Protein AF-A0A7J2RDS0-F1 (afdb_monomer_lite)

Sequence (119 aa):
MNKLDLTDYDIIVGVPCSKFKNILDYSNCIIVTREDEGVALAVGAYLSGKKPLVFVQSSGFMNTLDILTSLCKPYGIKIPLLISLRTKPEHHEFCGMITEDLLKLLRLVEGKDYFLVRE

Radius of gyration: 13.19 Å; chains: 1; bounding box: 28×32×33 Å

Secondary structure (DSSP, 8-state):
-PPP-GGG-SEEEE---GGGTTT--GGGSEE-SSHHHHHHHHHHHHHTT--EEEEEEHHHHHHTHHHIIIIITTTT----EEEE----SHHHHHHHHHHHHHHHHTT--BTTTEEEE--

pLDDT: mean 93.99, std 7.84, range [43.22, 98.62]

Structure (mmCIF, N/CA/C/O backbone):
data_AF-A0A7J2RDS0-F1
#
_entry.id   AF-A0A7J2RDS0-F1
#
loop_
_atom_site.group_PDB
_atom_site.id
_atom_site.type_symbol
_atom_site.label_atom_id
_atom_site.label_alt_id
_atom_site.label_comp_id
_atom_site.label_asym_id
_atom_site.label_entity_id
_atom_site.label_seq_id
_atom_site.pdbx_PDB_ins_code
_atom_site.Cartn_x
_atom_site.Cartn_y
_atom_site.Cartn_z
_atom_site.occupancy
_atom_site.B_iso_or_equiv
_atom_site.auth_seq_id
_atom_site.auth_comp_id
_atom_site.auth_asym_id
_atom_site.auth_atom_id
_atom_site.pdbx_PDB_model_num
ATOM 1 N N . MET A 1 1 ? 11.759 -9.921 10.720 1.00 43.22 1 MET A N 1
ATOM 2 C CA . MET A 1 1 ? 10.818 -9.352 9.731 1.00 43.22 1 MET A CA 1
ATOM 3 C C . MET A 1 1 ? 9.472 -10.001 9.973 1.00 43.22 1 MET A C 1
ATOM 5 O O . MET A 1 1 ? 9.400 -11.219 9.874 1.00 43.22 1 MET A O 1
ATOM 9 N N . ASN A 1 2 ? 8.454 -9.234 10.371 1.00 50.22 2 ASN A N 1
ATOM 10 C CA . ASN A 1 2 ? 7.104 -9.778 10.519 1.00 50.22 2 ASN A CA 1
ATOM 11 C C . ASN A 1 2 ? 6.589 -10.161 9.131 1.00 50.22 2 ASN A C 1
ATOM 13 O O . ASN A 1 2 ? 6.612 -9.349 8.207 1.00 50.22 2 ASN A O 1
ATOM 17 N N . LYS A 1 3 ? 6.214 -11.428 8.976 1.00 72.38 3 LYS A N 1
ATOM 18 C CA . LYS A 1 3 ? 5.605 -11.957 7.758 1.00 72.38 3 LYS A CA 1
ATOM 19 C C . LYS A 1 3 ? 4.214 -11.330 7.628 1.00 72.38 3 LYS A C 1
ATOM 21 O O . LYS A 1 3 ? 3.512 -11.245 8.628 1.00 72.38 3 LYS A O 1
ATOM 26 N N . LEU A 1 4 ? 3.848 -10.868 6.432 1.00 86.88 4 LEU A N 1
ATOM 27 C CA . LEU A 1 4 ? 2.494 -10.385 6.158 1.00 86.88 4 LEU A CA 1
ATOM 28 C C . LEU A 1 4 ? 1.502 -11.529 6.408 1.00 86.88 4 LEU A C 1
ATOM 30 O O . LEU A 1 4 ? 1.584 -12.557 5.732 1.00 86.88 4 LEU A O 1
ATOM 34 N N . ASP A 1 5 ? 0.590 -11.340 7.356 1.00 91.81 5 ASP A N 1
ATOM 35 C CA . ASP A 1 5 ? -0.554 -12.218 7.578 1.00 91.81 5 ASP A CA 1
ATOM 36 C C . ASP A 1 5 ? -1.816 -11.495 7.105 1.00 91.81 5 ASP A C 1
ATOM 38 O O . ASP A 1 5 ? -2.184 -10.445 7.625 1.00 91.81 5 ASP A O 1
ATOM 42 N N . LEU A 1 6 ? -2.462 -12.028 6.068 1.00 93.50 6 LEU A N 1
ATOM 43 C CA . LEU A 1 6 ? -3.654 -11.401 5.500 1.00 93.50 6 LEU A CA 1
ATOM 44 C C . LEU A 1 6 ? -4.869 -11.499 6.432 1.00 93.50 6 LEU A C 1
ATOM 46 O O . LEU A 1 6 ? -5.809 -10.730 6.261 1.00 93.50 6 LEU A O 1
ATOM 50 N N . THR A 1 7 ? -4.845 -12.395 7.424 1.00 93.75 7 THR A N 1
ATOM 51 C CA . THR A 1 7 ? -5.936 -12.549 8.399 1.00 93.75 7 THR A CA 1
ATOM 52 C C . THR A 1 7 ? -6.006 -11.402 9.412 1.00 93.75 7 THR A C 1
ATOM 54 O O . THR A 1 7 ? -7.035 -11.224 10.061 1.00 93.75 7 THR A O 1
ATOM 57 N N . ASP A 1 8 ? -4.961 -10.571 9.497 1.00 94.62 8 ASP A N 1
ATOM 58 C CA . ASP A 1 8 ? -4.931 -9.376 10.348 1.00 94.62 8 ASP A CA 1
ATOM 59 C C . ASP A 1 8 ? -5.774 -8.210 9.804 1.00 94.62 8 ASP A C 1
ATOM 61 O O . ASP A 1 8 ? -5.961 -7.206 10.505 1.00 94.62 8 ASP A O 1
ATOM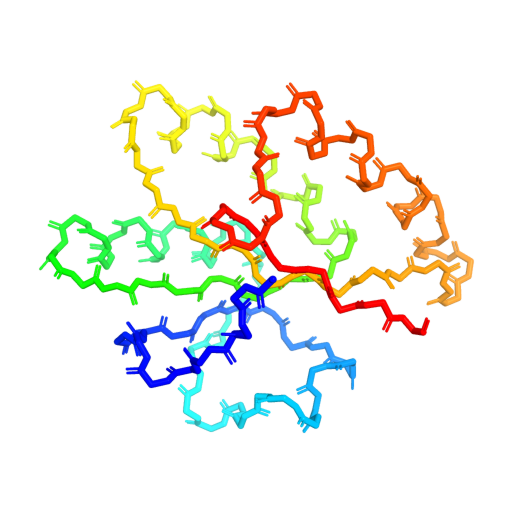 65 N N . TYR A 1 9 ? -6.272 -8.318 8.568 1.00 97.00 9 TYR A N 1
ATOM 66 C CA . TYR A 1 9 ? -6.956 -7.242 7.858 1.00 97.00 9 TYR A CA 1
ATOM 67 C C . TYR A 1 9 ? -8.425 -7.579 7.608 1.00 97.00 9 TYR A C 1
ATOM 69 O O . TYR A 1 9 ? -8.759 -8.618 7.047 1.00 97.00 9 TYR A O 1
ATOM 77 N N . ASP A 1 10 ? -9.310 -6.656 7.983 1.00 97.81 10 ASP A N 1
ATOM 78 C CA . ASP A 1 10 ? -10.750 -6.779 7.736 1.00 97.81 10 ASP A CA 1
ATOM 79 C C . ASP A 1 10 ? -11.099 -6.536 6.263 1.00 97.81 10 ASP A C 1
ATOM 81 O O . ASP A 1 10 ? -12.097 -7.045 5.756 1.00 97.81 10 ASP A O 1
ATOM 85 N N . ILE A 1 11 ? -10.326 -5.665 5.607 1.00 97.88 11 ILE A N 1
ATOM 86 C CA . ILE A 1 11 ? -10.575 -5.198 4.244 1.00 97.88 11 ILE A CA 1
ATOM 87 C C . ILE A 1 11 ? -9.250 -5.162 3.499 1.00 97.88 11 ILE A C 1
ATOM 89 O O . ILE A 1 11 ? -8.291 -4.536 3.945 1.00 97.88 11 ILE A O 1
ATOM 93 N N . ILE A 1 12 ? -9.228 -5.777 2.322 1.00 98.38 12 ILE A N 1
ATOM 94 C CA . ILE A 1 12 ? -8.109 -5.720 1.388 1.00 98.38 12 ILE A CA 1
ATOM 95 C C . ILE A 1 12 ? -8.630 -5.075 0.104 1.00 98.38 12 ILE A C 1
ATOM 97 O O . ILE A 1 12 ? -9.604 -5.554 -0.473 1.00 98.38 12 ILE A O 1
ATOM 101 N N . VAL A 1 13 ? -8.025 -3.968 -0.326 1.00 98.56 13 VAL A N 1
ATOM 102 C CA . VAL A 1 13 ? -8.532 -3.147 -1.439 1.00 98.56 13 VAL A CA 1
ATOM 103 C C . VAL A 1 13 ? -7.411 -2.714 -2.376 1.00 98.56 13 VAL A C 1
ATOM 105 O O . VAL A 1 13 ? -6.297 -2.443 -1.934 1.00 98.56 13 VAL A O 1
ATOM 108 N N . GLY A 1 14 ? -7.683 -2.640 -3.678 1.00 98.12 14 GLY A N 1
ATOM 109 C CA . GLY A 1 14 ? -6.684 -2.183 -4.639 1.00 98.12 14 GLY A CA 1
ATOM 110 C C . GLY A 1 14 ? -7.000 -2.508 -6.092 1.00 98.12 14 GLY A C 1
ATOM 111 O O . GLY A 1 14 ? -8.057 -3.048 -6.427 1.00 98.12 14 GLY A O 1
ATOM 112 N N . VAL A 1 15 ? -6.044 -2.178 -6.959 1.00 96.69 15 VAL A N 1
ATOM 113 C CA . VAL A 1 15 ? -6.095 -2.473 -8.396 1.00 96.69 15 VAL A CA 1
ATOM 114 C C . VAL A 1 15 ? -5.330 -3.780 -8.669 1.00 96.69 15 VAL A C 1
ATOM 116 O O . VAL A 1 15 ? -4.165 -3.893 -8.271 1.00 96.69 15 VAL A O 1
ATOM 119 N N . PRO A 1 16 ? -5.937 -4.793 -9.324 1.00 94.31 16 PRO A N 1
ATOM 120 C CA . PRO A 1 16 ? -5.303 -6.083 -9.581 1.00 94.31 16 PRO A CA 1
ATOM 121 C C . PRO A 1 16 ? -3.955 -5.979 -10.303 1.00 94.31 16 PRO A C 1
ATOM 123 O O . PRO A 1 16 ? -3.789 -5.235 -11.266 1.00 94.31 16 PRO A O 1
ATOM 126 N N . CYS A 1 17 ? -2.997 -6.803 -9.880 1.00 91.00 17 CYS A N 1
ATOM 127 C CA . CYS A 1 17 ? -1.667 -6.907 -10.470 1.00 91.00 17 CYS A CA 1
ATOM 128 C C . CYS A 1 17 ? -1.240 -8.375 -10.528 1.00 91.00 17 CYS A C 1
ATOM 130 O O . CYS A 1 17 ? -1.311 -9.101 -9.541 1.00 91.00 17 CYS A O 1
ATOM 132 N N . SER A 1 18 ? -0.707 -8.815 -11.669 1.00 88.75 18 SER A N 1
ATOM 133 C CA . SER A 1 18 ? -0.259 -10.205 -11.864 1.00 88.75 18 SER A CA 1
ATOM 134 C C . SER A 1 18 ? 0.690 -10.732 -10.774 1.00 88.75 18 SER A C 1
ATOM 136 O O . SER A 1 18 ? 0.687 -11.931 -10.508 1.00 88.75 18 SER A O 1
ATOM 138 N N . LYS A 1 19 ? 1.448 -9.849 -10.111 1.00 90.31 19 LYS A N 1
ATOM 139 C CA . LYS A 1 19 ? 2.393 -10.188 -9.037 1.00 90.31 19 LYS A CA 1
ATOM 140 C C . LYS A 1 19 ? 1.747 -10.581 -7.718 1.00 90.31 19 LYS A C 1
ATOM 142 O O . LYS A 1 19 ? 2.384 -11.260 -6.923 1.00 90.31 19 LYS A O 1
ATOM 147 N N . PHE A 1 20 ? 0.482 -10.235 -7.505 1.00 92.50 20 PHE A N 1
ATOM 148 C CA . PHE A 1 20 ? -0.231 -10.629 -6.294 1.00 92.50 20 PHE A CA 1
ATOM 149 C C . PHE A 1 20 ? -1.023 -11.926 -6.442 1.00 92.50 20 PHE A C 1
ATOM 151 O O . PHE A 1 20 ? -1.563 -12.387 -5.448 1.00 92.50 20 PHE A O 1
ATOM 158 N N . LYS A 1 21 ? -1.073 -12.561 -7.623 1.00 89.19 21 LYS A N 1
ATOM 159 C CA . LYS A 1 21 ? -1.897 -13.767 -7.850 1.00 89.19 21 LYS A CA 1
ATOM 160 C C . LYS A 1 21 ? -1.611 -14.929 -6.891 1.00 89.19 21 LYS A C 1
ATOM 162 O O . LYS A 1 21 ? -2.504 -15.716 -6.620 1.00 89.19 21 LYS A O 1
ATOM 167 N N . ASN A 1 22 ? -0.379 -15.034 -6.392 1.00 89.06 22 ASN A N 1
ATOM 168 C CA . ASN A 1 22 ? 0.029 -16.088 -5.455 1.00 89.06 22 ASN A CA 1
ATOM 169 C C . ASN A 1 22 ? -0.075 -15.659 -3.980 1.00 89.06 22 ASN A C 1
ATOM 171 O O . ASN A 1 22 ? 0.297 -16.423 -3.095 1.00 89.06 22 ASN A O 1
ATOM 175 N N . ILE A 1 23 ? -0.507 -14.422 -3.723 1.00 91.88 23 ILE A N 1
ATOM 176 C CA . ILE A 1 23 ? -0.574 -13.809 -2.390 1.00 91.88 23 ILE A CA 1
ATOM 177 C C . ILE A 1 23 ? -2.028 -13.485 -2.042 1.00 91.88 23 ILE A C 1
ATOM 179 O O . ILE A 1 23 ? -2.463 -13.764 -0.933 1.00 91.88 23 ILE A O 1
ATOM 183 N N . LEU A 1 24 ? -2.775 -12.910 -2.985 1.00 94.56 24 LEU A N 1
ATOM 184 C CA . LEU A 1 24 ? -4.142 -12.442 -2.809 1.00 94.56 24 LEU A CA 1
ATOM 185 C C . LEU A 1 24 ? -5.125 -13.316 -3.587 1.00 94.56 24 LEU A C 1
ATOM 187 O O . LEU A 1 24 ? -4.950 -13.558 -4.782 1.00 94.56 24 LEU A O 1
ATOM 191 N N . ASP A 1 25 ? -6.211 -13.691 -2.919 1.00 94.81 25 ASP A N 1
ATOM 192 C CA . ASP A 1 25 ? -7.435 -14.134 -3.574 1.00 94.81 25 ASP A CA 1
ATOM 193 C C . ASP A 1 25 ? -8.305 -12.907 -3.873 1.00 94.81 25 ASP A C 1
ATOM 195 O O . ASP A 1 25 ? -8.907 -12.312 -2.975 1.00 94.81 25 ASP A O 1
ATOM 199 N N . TYR A 1 26 ? -8.360 -12.507 -5.146 1.00 94.81 26 TYR A N 1
ATOM 200 C CA . TYR A 1 26 ? -9.093 -11.311 -5.565 1.00 94.81 26 TYR A CA 1
ATOM 201 C C . TYR A 1 26 ? -10.597 -11.386 -5.321 1.00 94.81 26 TYR A C 1
ATOM 203 O O . TYR A 1 26 ? -11.234 -10.338 -5.270 1.00 94.81 26 TYR A O 1
ATOM 211 N N . SER A 1 27 ? -11.165 -12.582 -5.144 1.00 94.56 27 SER A N 1
ATOM 212 C CA . SER A 1 27 ? -12.583 -12.725 -4.801 1.00 94.56 27 SER A CA 1
ATOM 213 C C . SER A 1 27 ? -12.900 -12.243 -3.379 1.00 94.56 27 SER A C 1
ATOM 215 O O . SER A 1 27 ? -14.024 -11.829 -3.110 1.00 94.56 27 SER A O 1
ATOM 217 N N . ASN A 1 28 ? -11.886 -12.206 -2.508 1.00 95.12 28 ASN A N 1
ATOM 218 C CA . ASN A 1 28 ? -11.954 -11.673 -1.147 1.00 95.12 28 ASN A CA 1
ATOM 219 C C . ASN A 1 28 ? -11.407 -10.237 -1.041 1.00 95.12 28 ASN A C 1
ATOM 221 O O . ASN A 1 28 ? -11.222 -9.721 0.060 1.00 95.12 28 ASN A O 1
ATOM 225 N N . CYS A 1 29 ? -11.123 -9.588 -2.173 1.00 97.81 29 CYS A N 1
ATOM 226 C CA . CYS A 1 29 ? -10.622 -8.219 -2.229 1.00 97.81 29 CYS A CA 1
ATOM 227 C C . CYS A 1 29 ? -11.687 -7.271 -2.788 1.00 97.81 29 CYS A C 1
ATOM 229 O O . CYS A 1 29 ? -12.445 -7.621 -3.691 1.00 97.81 29 CYS A O 1
ATOM 231 N N . ILE A 1 30 ? -11.684 -6.023 -2.325 1.00 98.25 30 ILE A N 1
ATOM 232 C CA . ILE A 1 30 ? -12.428 -4.946 -2.977 1.00 98.25 30 ILE A CA 1
ATOM 233 C C . ILE A 1 30 ? -11.590 -4.434 -4.148 1.00 98.25 30 ILE A C 1
ATOM 235 O O . ILE A 1 30 ? -10.490 -3.910 -3.968 1.00 98.25 30 ILE A O 1
ATOM 239 N N . ILE A 1 31 ? -12.113 -4.589 -5.361 1.00 97.94 31 ILE A N 1
ATOM 240 C CA . ILE A 1 31 ? -11.446 -4.124 -6.575 1.00 97.94 31 ILE A CA 1
ATOM 241 C C . ILE A 1 31 ? -11.899 -2.705 -6.900 1.00 97.94 31 ILE A C 1
ATOM 243 O O . ILE A 1 31 ? -13.094 -2.441 -7.013 1.00 97.94 31 ILE A O 1
ATOM 247 N N . VAL A 1 32 ? -10.931 -1.808 -7.067 1.00 97.88 32 VAL A N 1
ATOM 248 C CA . VAL A 1 32 ? -11.157 -0.409 -7.452 1.00 97.88 32 VAL A CA 1
ATOM 249 C C . VAL A 1 32 ? -10.578 -0.123 -8.832 1.00 97.88 32 VAL A C 1
ATOM 251 O O . VAL A 1 32 ? -9.727 -0.862 -9.332 1.00 97.88 32 VAL A O 1
ATOM 254 N N . THR A 1 33 ? -11.050 0.953 -9.457 1.00 96.19 33 THR A N 1
ATOM 255 C CA . THR A 1 33 ? -10.591 1.382 -10.783 1.00 96.19 33 THR A CA 1
ATOM 256 C C . THR A 1 33 ? -9.341 2.246 -10.738 1.00 96.19 33 THR A C 1
ATOM 258 O O . THR A 1 33 ? -8.608 2.299 -11.726 1.00 96.19 33 THR A O 1
ATOM 261 N N . ARG A 1 34 ? -9.074 2.898 -9.602 1.00 96.62 34 ARG A N 1
ATOM 262 C CA . ARG A 1 34 ? -7.868 3.694 -9.378 1.00 96.62 34 ARG A CA 1
ATOM 263 C C . ARG A 1 34 ? -7.303 3.473 -7.976 1.00 96.62 34 ARG A C 1
ATOM 265 O O . ARG A 1 34 ? -8.029 3.187 -7.028 1.00 96.62 34 ARG A O 1
ATOM 272 N N . GLU A 1 35 ? -5.990 3.599 -7.830 1.00 97.00 35 GLU A N 1
ATOM 273 C CA . GLU A 1 35 ? -5.309 3.324 -6.562 1.00 97.00 35 GLU A CA 1
ATOM 274 C C . GLU A 1 35 ? -5.623 4.349 -5.465 1.00 97.00 35 GLU A C 1
ATOM 276 O O . GLU A 1 35 ? -5.744 3.981 -4.298 1.00 97.00 35 GLU A O 1
ATOM 281 N N . ASP A 1 36 ? -5.794 5.618 -5.833 1.00 97.00 36 ASP A N 1
ATOM 282 C CA . ASP A 1 36 ? -6.212 6.699 -4.936 1.00 97.00 36 ASP A CA 1
ATOM 283 C C . ASP A 1 36 ? -7.620 6.464 -4.361 1.00 97.00 36 ASP A C 1
ATOM 285 O O . ASP A 1 36 ? -7.828 6.662 -3.164 1.00 97.00 36 ASP A O 1
ATOM 289 N N . GLU A 1 37 ? -8.557 5.944 -5.161 1.00 97.44 37 GLU A N 1
ATOM 290 C CA . GLU A 1 37 ? -9.879 5.497 -4.684 1.00 97.44 37 GLU A CA 1
ATOM 291 C C . GLU A 1 37 ? -9.758 4.360 -3.660 1.00 97.44 37 GLU A C 1
ATOM 293 O O . GLU A 1 37 ? -10.461 4.350 -2.648 1.00 97.44 37 GLU A O 1
ATOM 298 N N . GLY A 1 38 ? -8.833 3.423 -3.890 1.00 98.19 38 GLY A N 1
ATOM 299 C CA . GLY A 1 38 ? -8.533 2.345 -2.948 1.00 98.19 38 GLY A CA 1
ATOM 300 C C . GLY A 1 38 ? -8.039 2.872 -1.602 1.00 98.19 38 GLY A C 1
ATOM 301 O O . GLY A 1 38 ? -8.493 2.409 -0.554 1.00 98.19 38 GLY A O 1
ATOM 302 N N . VAL A 1 39 ? -7.173 3.891 -1.617 1.00 98.50 39 VAL A N 1
ATOM 303 C CA . VAL A 1 39 ? -6.736 4.573 -0.391 1.00 98.50 39 VAL A CA 1
ATOM 304 C C . VAL A 1 39 ? -7.899 5.311 0.271 1.00 98.50 39 VAL A C 1
ATOM 306 O O . VAL A 1 39 ? -8.061 5.192 1.481 1.00 98.50 39 VAL A O 1
ATOM 309 N N . ALA A 1 40 ? -8.748 6.017 -0.479 1.00 98.25 40 ALA A N 1
ATOM 310 C CA . ALA A 1 40 ? -9.913 6.705 0.083 1.00 98.25 40 ALA A CA 1
ATOM 311 C C . ALA A 1 40 ? -10.895 5.732 0.765 1.00 98.25 40 ALA A C 1
ATOM 313 O O . ALA A 1 40 ? -11.368 5.994 1.874 1.00 98.25 40 ALA A O 1
ATOM 314 N N . LEU A 1 41 ? -11.151 4.573 0.150 1.00 98.50 41 LEU A N 1
ATOM 315 C CA . LEU A 1 41 ? -11.964 3.511 0.746 1.00 98.50 41 LEU A CA 1
ATOM 316 C C . LEU A 1 41 ? -11.314 2.968 2.022 1.00 98.50 41 LEU A C 1
ATOM 318 O O . LEU A 1 41 ? -11.985 2.821 3.046 1.00 98.50 41 LEU A O 1
ATOM 322 N N . ALA A 1 42 ? -10.004 2.716 1.985 1.00 98.62 42 ALA A N 1
ATOM 323 C CA . ALA A 1 42 ? -9.247 2.287 3.153 1.00 98.62 42 ALA A CA 1
ATOM 324 C C . ALA A 1 42 ? -9.286 3.330 4.283 1.00 98.62 42 ALA A C 1
ATOM 326 O O . ALA A 1 42 ? -9.430 2.955 5.443 1.00 98.62 42 ALA A O 1
ATOM 327 N N . VAL A 1 43 ? -9.243 4.631 3.976 1.00 98.56 43 VAL A N 1
ATOM 328 C CA . VAL A 1 43 ? -9.437 5.697 4.972 1.00 98.56 43 VAL A CA 1
ATOM 329 C C . VAL A 1 43 ? -10.813 5.576 5.629 1.00 98.56 43 VAL A C 1
ATOM 331 O O . VAL A 1 43 ? -10.899 5.582 6.856 1.00 98.56 43 VAL A O 1
ATOM 334 N N . GLY A 1 44 ? -11.882 5.410 4.846 1.00 98.31 44 GLY A N 1
ATOM 335 C CA . GLY A 1 44 ? -13.230 5.211 5.389 1.00 98.31 44 GLY A CA 1
ATOM 336 C C . GLY A 1 44 ? -13.317 3.991 6.312 1.00 98.31 44 GLY A C 1
ATOM 337 O O . GLY A 1 44 ? -13.832 4.084 7.427 1.00 98.31 44 GLY A O 1
ATOM 338 N N . ALA A 1 45 ? -12.734 2.866 5.891 1.00 98.31 45 ALA A N 1
ATOM 339 C CA . ALA A 1 45 ? -12.632 1.655 6.699 1.00 98.31 45 ALA A CA 1
ATOM 340 C C . ALA A 1 45 ? -11.874 1.899 8.015 1.00 98.31 45 ALA A C 1
ATOM 342 O O . ALA A 1 45 ? -12.383 1.569 9.089 1.00 98.31 45 ALA A O 1
ATOM 343 N N . TYR A 1 46 ? -10.702 2.532 7.951 1.00 98.44 46 TYR A N 1
ATOM 344 C CA . TYR A 1 46 ? -9.898 2.883 9.121 1.00 98.44 46 TYR A CA 1
ATOM 345 C C . TYR A 1 46 ? -10.690 3.736 10.121 1.00 98.44 46 TYR A C 1
ATOM 347 O O . TYR A 1 46 ? -10.722 3.433 11.314 1.00 98.44 46 TYR A O 1
ATOM 355 N N . LEU A 1 47 ? -11.391 4.765 9.638 1.00 98.00 47 LEU A N 1
ATOM 356 C CA . LEU A 1 47 ? -12.212 5.645 10.478 1.00 98.00 47 LEU A CA 1
ATOM 357 C C . LEU A 1 47 ? -13.417 4.922 11.099 1.00 98.00 47 LEU A C 1
ATOM 359 O O . LEU A 1 47 ? -13.878 5.315 12.167 1.00 98.00 47 LEU A O 1
ATOM 363 N N . SER A 1 48 ? -13.892 3.840 10.477 1.00 97.88 48 SER A N 1
ATOM 364 C CA . SER A 1 48 ? -14.929 2.962 11.038 1.00 97.88 48 SER A CA 1
ATOM 365 C C . SER A 1 48 ? -14.403 1.926 12.048 1.00 97.88 48 SER A C 1
ATOM 367 O O . SER A 1 48 ? -15.165 1.087 12.525 1.00 97.88 48 SER A O 1
ATOM 369 N N . GLY A 1 49 ? -13.107 1.963 12.379 1.00 97.50 49 GLY A N 1
ATOM 370 C CA . GLY A 1 49 ? -12.471 1.032 13.314 1.00 97.50 49 GLY A CA 1
ATOM 371 C C . GLY A 1 49 ? -12.047 -0.303 12.694 1.00 97.50 49 GLY A C 1
ATOM 372 O O . GLY A 1 49 ? -11.741 -1.240 13.430 1.00 97.50 49 GLY A O 1
ATOM 373 N N . LYS A 1 50 ? -12.027 -0.409 11.360 1.00 98.06 50 LYS A N 1
ATOM 374 C CA . LYS A 1 50 ? -11.524 -1.582 10.629 1.00 98.06 50 LYS A CA 1
ATOM 375 C C . LYS A 1 50 ? -10.024 -1.474 10.366 1.00 98.06 50 LYS A C 1
ATOM 377 O O . LYS A 1 50 ? -9.450 -0.387 10.392 1.00 98.06 50 LYS A O 1
ATOM 382 N N . LYS A 1 51 ? -9.393 -2.608 10.067 1.00 97.62 51 LYS A N 1
ATOM 383 C CA . LYS A 1 51 ? -7.989 -2.709 9.654 1.00 97.62 51 LYS A CA 1
ATOM 384 C C . LYS A 1 51 ? -7.894 -2.912 8.138 1.00 97.62 51 LYS A C 1
ATOM 386 O O . LYS A 1 51 ? -8.000 -4.050 7.680 1.00 97.62 51 LYS A O 1
ATOM 391 N N . PRO A 1 52 ? -7.727 -1.842 7.341 1.00 98.25 52 PRO A N 1
ATOM 392 C CA . PRO A 1 52 ? -7.559 -1.973 5.901 1.00 98.25 52 PRO A CA 1
ATOM 393 C C . PRO A 1 52 ? -6.116 -2.330 5.518 1.00 98.25 52 PRO A C 1
ATOM 395 O O . PRO A 1 52 ? -5.165 -1.928 6.188 1.00 98.25 52 PRO A O 1
ATOM 398 N N . LEU A 1 53 ? -5.962 -2.999 4.380 1.00 98.31 53 LEU A N 1
ATOM 399 C CA . LEU A 1 53 ? -4.714 -3.157 3.638 1.00 98.31 53 LEU A CA 1
ATOM 400 C C . LEU A 1 53 ? -4.947 -2.700 2.197 1.00 98.31 53 LEU A C 1
ATOM 402 O O . LEU A 1 53 ? -5.882 -3.167 1.544 1.00 98.31 53 LEU A O 1
ATOM 406 N N . VAL A 1 54 ? -4.089 -1.818 1.686 1.00 98.50 54 VAL A N 1
ATOM 407 C CA . VAL A 1 54 ? -4.142 -1.406 0.275 1.00 98.50 54 VAL A CA 1
ATOM 408 C C . VAL A 1 54 ? -3.078 -2.160 -0.504 1.00 98.50 54 VAL A C 1
ATOM 410 O O . VAL A 1 54 ? -1.903 -2.063 -0.163 1.00 98.50 54 VAL A O 1
ATOM 413 N N . PHE A 1 55 ? -3.449 -2.880 -1.561 1.00 97.88 55 PHE A N 1
ATOM 414 C CA . PHE A 1 55 ? -2.477 -3.468 -2.484 1.00 97.88 55 PHE A CA 1
ATOM 415 C C . PHE A 1 55 ? -2.335 -2.631 -3.752 1.00 97.88 55 PHE A C 1
ATOM 417 O O . PHE A 1 55 ? -3.310 -2.151 -4.329 1.00 97.88 55 PHE A O 1
ATOM 424 N N . VAL A 1 56 ? -1.094 -2.447 -4.194 1.00 96.81 56 VAL A N 1
ATOM 425 C CA . VAL A 1 56 ? -0.762 -1.515 -5.271 1.00 96.81 56 VAL A CA 1
ATOM 426 C C . VAL A 1 56 ? 0.547 -1.905 -5.964 1.00 96.81 56 VAL A C 1
ATOM 428 O O . VAL A 1 56 ? 1.419 -2.520 -5.367 1.00 96.81 56 VAL A O 1
ATOM 431 N N . GLN A 1 57 ? 0.720 -1.578 -7.242 1.00 94.94 57 GLN A N 1
ATOM 432 C CA . GLN A 1 57 ? 2.012 -1.716 -7.936 1.00 94.94 57 GLN A CA 1
ATOM 433 C C . GLN A 1 57 ? 2.806 -0.401 -7.920 1.00 94.94 57 GLN A C 1
ATOM 435 O O . GLN A 1 57 ? 2.217 0.655 -7.728 1.00 94.94 57 GLN A O 1
ATOM 440 N N . SER A 1 58 ? 4.111 -0.428 -8.209 1.00 94.94 58 SER A N 1
ATOM 441 C CA . SER A 1 58 ? 4.986 0.764 -8.237 1.00 94.94 58 SER A CA 1
ATOM 442 C C . SER A 1 58 ? 4.398 2.015 -8.906 1.00 94.94 58 SER A C 1
ATOM 444 O O . SER A 1 58 ? 4.421 3.088 -8.315 1.00 94.94 58 SER A O 1
ATOM 446 N N . SER A 1 59 ? 3.850 1.906 -10.121 1.00 93.94 59 SER A N 1
ATOM 447 C CA . SER A 1 59 ? 3.254 3.061 -10.814 1.00 93.94 59 SER A CA 1
ATOM 448 C C . SER A 1 59 ? 1.964 3.541 -10.145 1.00 93.94 59 SER A C 1
ATOM 450 O O . SER A 1 59 ? 1.736 4.737 -10.013 1.00 93.94 59 SER A O 1
ATOM 452 N N . GLY A 1 60 ? 1.142 2.608 -9.664 1.00 94.94 60 GLY A N 1
ATOM 453 C CA . GLY A 1 60 ? -0.066 2.922 -8.908 1.00 94.94 60 GLY A CA 1
ATOM 454 C C . GLY A 1 60 ? 0.241 3.586 -7.567 1.00 94.94 60 GLY A C 1
ATOM 455 O O . GLY A 1 60 ? -0.478 4.476 -7.133 1.00 94.94 60 GLY A O 1
ATOM 456 N N . PHE A 1 61 ? 1.362 3.233 -6.935 1.00 97.19 61 PHE A N 1
ATOM 457 C CA . PHE A 1 61 ? 1.802 3.861 -5.694 1.00 97.19 61 PHE A CA 1
ATOM 458 C C . PHE A 1 61 ? 2.081 5.354 -5.910 1.00 97.19 61 PHE A C 1
ATOM 460 O O . PHE A 1 61 ? 1.715 6.171 -5.069 1.00 97.19 61 PHE A O 1
ATOM 467 N N . MET A 1 62 ? 2.608 5.738 -7.076 1.00 95.62 62 MET A N 1
ATOM 468 C CA . MET A 1 62 ? 2.768 7.152 -7.432 1.00 95.62 62 MET A CA 1
ATOM 469 C C . MET A 1 62 ? 1.435 7.894 -7.506 1.00 95.62 62 MET A C 1
ATOM 471 O O . MET A 1 62 ? 1.341 9.025 -7.037 1.00 95.62 62 MET A O 1
ATOM 475 N N . ASN A 1 63 ? 0.395 7.238 -8.027 1.00 95.44 63 ASN A N 1
ATOM 476 C CA . ASN A 1 63 ? -0.962 7.783 -8.073 1.00 95.44 63 ASN A CA 1
ATOM 477 C C . ASN A 1 63 ? -1.551 7.990 -6.660 1.00 95.44 63 ASN A C 1
ATOM 479 O O . ASN A 1 63 ? -2.396 8.855 -6.465 1.00 95.44 63 ASN A O 1
ATOM 483 N N . THR A 1 64 ? -1.060 7.264 -5.647 1.00 97.75 64 THR A N 1
ATOM 484 C CA . THR A 1 64 ? -1.494 7.431 -4.247 1.00 97.75 64 THR A CA 1
ATOM 485 C C . THR A 1 64 ? -0.747 8.515 -3.464 1.00 97.75 64 THR A C 1
ATOM 487 O O . THR A 1 64 ? -1.140 8.829 -2.342 1.00 97.75 64 THR A O 1
ATOM 490 N N . LEU A 1 65 ? 0.328 9.102 -4.004 1.00 97.12 65 LEU A N 1
ATOM 491 C CA . LEU A 1 65 ? 1.194 10.006 -3.231 1.00 97.12 65 LEU A CA 1
ATOM 492 C C . LEU A 1 65 ? 0.462 11.240 -2.705 1.00 97.12 65 LEU A C 1
ATOM 494 O O . LEU A 1 65 ? 0.692 11.630 -1.559 1.00 97.12 65 LEU A O 1
ATOM 498 N N . ASP A 1 66 ? -0.418 11.833 -3.512 1.00 97.69 66 ASP A N 1
ATOM 499 C CA . ASP A 1 66 ? -1.182 13.008 -3.096 1.00 97.69 66 ASP A CA 1
ATOM 500 C C . ASP A 1 66 ? -2.045 12.684 -1.871 1.00 97.69 66 ASP A C 1
ATOM 502 O O . ASP A 1 66 ? -1.809 13.235 -0.803 1.00 97.69 66 ASP A O 1
ATOM 506 N N . ILE A 1 67 ? -2.935 11.691 -1.953 1.00 97.88 67 ILE A N 1
ATOM 507 C CA . ILE A 1 67 ? -3.808 11.309 -0.831 1.00 97.88 67 ILE A CA 1
ATOM 508 C C . ILE A 1 67 ? -3.030 10.804 0.399 1.00 97.88 67 ILE A C 1
ATOM 510 O O . ILE A 1 67 ? -3.422 11.056 1.542 1.00 97.88 67 ILE A O 1
ATOM 514 N N . LEU A 1 68 ? -1.888 10.136 0.214 1.00 97.94 68 LEU A N 1
ATOM 515 C CA . LEU A 1 68 ? -1.035 9.743 1.339 1.00 97.94 68 LEU A CA 1
ATOM 516 C C . LEU A 1 68 ? -0.451 10.965 2.063 1.00 97.94 68 LEU A C 1
ATOM 518 O O . LEU A 1 68 ? -0.355 10.966 3.293 1.00 97.94 68 LEU A O 1
ATOM 522 N N . THR A 1 69 ? -0.065 12.005 1.324 1.00 97.25 69 THR A N 1
ATOM 523 C CA . THR A 1 69 ? 0.612 13.189 1.875 1.00 97.25 69 THR A CA 1
ATOM 524 C C . THR A 1 69 ? -0.336 14.303 2.307 1.00 97.25 69 THR A C 1
ATOM 526 O O . THR A 1 69 ? -0.021 14.997 3.273 1.00 97.25 69 THR A O 1
ATOM 529 N N . SER A 1 70 ? -1.492 14.447 1.660 1.00 97.38 70 SER A N 1
ATOM 530 C CA . SER A 1 70 ? -2.490 15.485 1.931 1.00 97.38 70 SER A CA 1
ATOM 531 C C . SER A 1 70 ? -3.568 15.037 2.924 1.00 97.38 70 SER A C 1
ATOM 533 O O . SER A 1 70 ? -4.093 15.866 3.669 1.00 97.38 70 SER A O 1
ATOM 535 N N . LEU A 1 71 ? -3.850 13.728 3.005 1.00 97.62 71 LEU A N 1
ATOM 536 C CA . LEU A 1 71 ? -4.878 13.164 3.885 1.00 97.62 71 LEU A CA 1
ATOM 537 C C . LEU A 1 71 ? -4.316 12.174 4.908 1.00 97.62 71 LEU A C 1
ATOM 539 O O . LEU A 1 71 ? -4.525 12.346 6.103 1.00 97.62 71 LEU A O 1
ATOM 543 N N . CYS A 1 72 ? -3.590 11.133 4.501 1.00 97.81 72 CYS A N 1
ATOM 544 C CA . CYS A 1 72 ? -3.236 10.099 5.480 1.00 97.81 72 CYS A CA 1
ATOM 545 C C . CYS A 1 72 ? -2.247 10.623 6.531 1.00 97.81 72 CYS A C 1
ATOM 547 O O . CYS A 1 72 ? -2.459 10.502 7.738 1.00 97.81 72 CYS A O 1
ATOM 549 N N . LYS A 1 73 ? -1.175 11.268 6.069 1.00 96.19 73 LYS A N 1
ATOM 550 C CA . LYS A 1 73 ? -0.080 11.727 6.924 1.00 96.19 73 LYS A CA 1
ATOM 551 C C . LYS A 1 73 ? -0.456 12.881 7.866 1.00 96.19 73 LYS A C 1
ATOM 553 O O . LYS A 1 73 ? -0.134 12.758 9.048 1.00 96.19 73 LYS A O 1
ATOM 558 N N . PRO A 1 74 ? -1.137 13.960 7.428 1.00 97.19 74 PRO A N 1
ATOM 559 C CA . PRO A 1 74 ? -1.467 15.080 8.315 1.00 97.19 74 PRO A CA 1
ATOM 560 C C . PRO A 1 74 ? -2.436 14.688 9.432 1.00 97.19 74 PRO A C 1
ATOM 562 O O . PRO A 1 74 ? -2.356 15.226 10.532 1.00 97.19 74 PRO A O 1
ATOM 565 N N . TYR A 1 75 ? -3.307 13.713 9.166 1.00 97.38 75 TYR A N 1
ATOM 566 C CA . TYR A 1 75 ? -4.325 13.251 10.108 1.00 97.38 75 TYR A CA 1
ATOM 567 C C . TYR A 1 75 ? -3.918 11.974 10.862 1.00 97.38 75 TYR A C 1
ATOM 569 O O . TYR A 1 75 ? -4.722 11.406 11.598 1.00 97.38 75 TYR A O 1
ATOM 577 N N . GLY A 1 76 ? -2.672 11.509 10.704 1.00 95.81 76 GLY A N 1
ATOM 578 C CA . GLY A 1 76 ? -2.157 10.334 11.413 1.00 95.81 76 GLY A CA 1
ATOM 579 C C . GLY A 1 76 ? -2.889 9.028 11.079 1.00 95.81 76 GLY A C 1
ATOM 580 O O . GLY A 1 76 ? -2.889 8.101 11.891 1.00 95.81 76 GLY A O 1
ATOM 581 N N . ILE A 1 77 ? -3.514 8.955 9.903 1.00 97.56 77 ILE A N 1
ATOM 582 C CA . ILE A 1 77 ? -4.238 7.783 9.413 1.00 97.56 77 ILE A CA 1
ATOM 583 C C . ILE A 1 77 ? -3.216 6.773 8.892 1.00 97.56 77 ILE A C 1
ATOM 585 O O . ILE A 1 77 ? -2.397 7.083 8.024 1.00 97.56 77 ILE A O 1
ATOM 589 N N . LYS A 1 78 ? -3.247 5.558 9.442 1.00 93.69 78 LYS A N 1
ATOM 590 C CA . LYS A 1 78 ? -2.263 4.508 9.155 1.00 93.69 78 LYS A CA 1
ATOM 591 C C . LYS A 1 78 ? -2.894 3.425 8.298 1.00 93.69 78 LYS A C 1
ATOM 593 O O . LYS A 1 78 ? -3.679 2.625 8.797 1.00 93.69 78 LYS A O 1
ATOM 598 N N . ILE A 1 79 ? -2.518 3.401 7.024 1.00 96.25 79 ILE A N 1
ATOM 599 C CA . ILE A 1 79 ? -2.990 2.414 6.055 1.00 96.25 79 ILE A CA 1
ATOM 600 C C . ILE A 1 79 ? -1.767 1.679 5.511 1.00 96.25 79 ILE A C 1
ATOM 602 O O . ILE A 1 79 ? -0.996 2.283 4.762 1.00 96.25 79 ILE A O 1
ATOM 606 N N . PRO A 1 80 ? -1.547 0.413 5.904 1.00 97.19 80 PRO A N 1
ATOM 607 C CA . PRO A 1 80 ? -0.445 -0.361 5.371 1.00 97.19 80 PRO A CA 1
ATOM 608 C C . PRO A 1 80 ? -0.621 -0.612 3.872 1.00 97.19 80 PRO A C 1
ATOM 610 O O . PRO A 1 80 ? -1.730 -0.865 3.391 1.00 97.19 80 PRO A O 1
ATOM 613 N N . LEU A 1 81 ? 0.494 -0.553 3.146 1.00 97.88 81 LEU A N 1
ATOM 614 C CA . LEU A 1 81 ? 0.540 -0.755 1.698 1.00 97.88 81 LEU A CA 1
ATOM 615 C C . LEU A 1 81 ? 1.241 -2.074 1.352 1.00 97.88 81 LEU A C 1
ATOM 617 O O . LEU A 1 81 ? 2.397 -2.274 1.709 1.00 97.88 81 LEU A O 1
ATOM 621 N N . LEU A 1 82 ? 0.590 -2.962 0.607 1.00 97.44 82 LEU A N 1
ATOM 622 C CA . LEU A 1 82 ? 1.223 -4.108 -0.040 1.00 97.44 82 LEU A CA 1
ATOM 623 C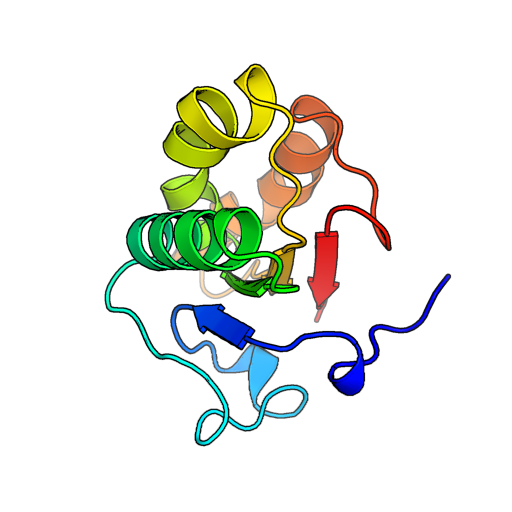 C . LEU A 1 82 ? 1.645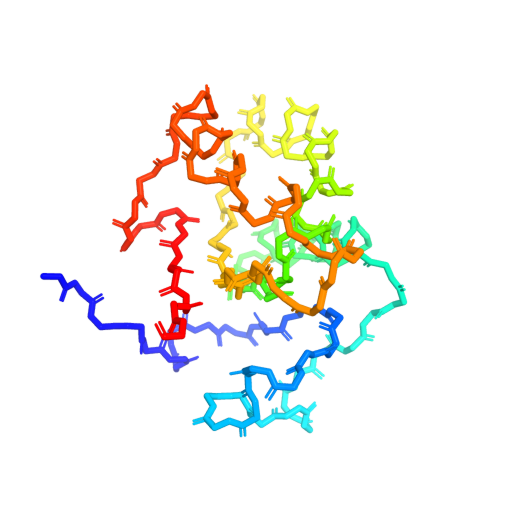 -3.703 -1.456 1.00 97.44 82 LEU A C 1
ATOM 625 O O . LEU A 1 82 ? 0.811 -3.589 -2.352 1.00 97.44 82 LEU A O 1
ATOM 629 N N . ILE A 1 83 ? 2.939 -3.467 -1.660 1.00 96.88 83 ILE A N 1
ATOM 630 C CA . ILE A 1 83 ? 3.468 -2.863 -2.883 1.00 96.88 83 ILE A CA 1
ATOM 631 C C . ILE A 1 83 ? 4.191 -3.913 -3.728 1.00 96.88 83 ILE A C 1
ATOM 633 O O . ILE A 1 83 ? 5.175 -4.506 -3.299 1.00 96.88 83 ILE A O 1
ATOM 637 N N . SER A 1 84 ? 3.738 -4.111 -4.962 1.00 95.00 84 SER A N 1
ATOM 638 C CA . SER A 1 84 ? 4.428 -4.915 -5.974 1.00 95.00 84 SER A CA 1
ATOM 639 C C . SER A 1 84 ? 5.476 -4.041 -6.667 1.00 95.00 84 SER A C 1
ATOM 641 O O . SER A 1 84 ? 5.105 -3.166 -7.460 1.00 95.00 84 SER A O 1
ATOM 643 N N . LEU A 1 85 ? 6.761 -4.292 -6.403 1.00 94.19 85 LEU A N 1
ATOM 644 C CA . LEU A 1 85 ? 7.864 -3.560 -7.024 1.00 94.19 85 LEU A CA 1
ATOM 645 C C . LEU A 1 85 ? 8.051 -4.041 -8.467 1.00 94.19 85 LEU A C 1
ATOM 647 O O . LEU A 1 85 ? 8.459 -5.177 -8.699 1.00 94.19 85 LEU A O 1
ATOM 651 N N . ARG A 1 86 ? 7.733 -3.191 -9.447 1.00 90.25 86 ARG A N 1
ATOM 652 C CA . ARG A 1 86 ? 7.812 -3.553 -10.871 1.00 90.25 86 ARG A CA 1
ATOM 653 C C . ARG A 1 86 ? 8.855 -2.717 -11.578 1.00 90.25 86 ARG A C 1
ATOM 655 O O . ARG A 1 86 ? 8.642 -1.532 -11.775 1.00 90.25 86 ARG A O 1
ATOM 662 N N . THR A 1 87 ? 9.928 -3.356 -12.025 1.00 86.75 87 THR A N 1
ATOM 663 C CA . THR A 1 87 ? 10.945 -2.736 -12.888 1.00 86.75 87 THR A CA 1
ATOM 664 C C . THR A 1 87 ? 10.778 -3.116 -14.360 1.00 86.75 87 THR A C 1
ATOM 666 O O . THR A 1 87 ? 11.552 -2.673 -15.199 1.00 86.75 87 THR A O 1
ATOM 669 N N . LYS A 1 88 ? 9.776 -3.944 -14.697 1.00 83.62 88 LYS A N 1
ATOM 670 C CA . LYS A 1 88 ? 9.495 -4.399 -16.065 1.00 83.62 88 LYS A CA 1
ATOM 671 C C . LYS A 1 88 ? 7.994 -4.572 -16.342 1.00 83.62 88 LYS A C 1
ATOM 673 O O . LYS A 1 88 ? 7.211 -4.847 -15.417 1.00 83.62 88 LYS A O 1
ATOM 678 N N . PRO A 1 89 ? 7.587 -4.527 -17.627 1.00 86.06 89 PRO A N 1
ATOM 679 C CA . PRO A 1 89 ? 8.331 -4.009 -18.800 1.00 86.06 89 PRO A CA 1
ATOM 680 C C . PRO A 1 89 ? 8.658 -2.502 -18.694 1.00 86.06 89 PRO A C 1
ATOM 682 O O . PRO A 1 89 ? 8.310 -1.888 -17.692 1.00 86.06 89 PRO A O 1
ATOM 685 N N . GLU A 1 90 ? 9.315 -1.921 -19.707 1.00 85.88 90 GLU A N 1
ATOM 686 C CA . GLU A 1 90 ? 9.865 -0.542 -19.734 1.00 85.88 90 GLU A CA 1
ATOM 687 C C . GLU A 1 90 ? 8.938 0.525 -19.121 1.00 85.88 90 GLU A C 1
ATOM 689 O O . GLU A 1 90 ? 9.365 1.336 -18.304 1.00 85.88 90 GLU A O 1
ATOM 694 N N . HIS A 1 91 ? 7.631 0.471 -19.403 1.00 82.44 91 HIS A N 1
ATOM 695 C CA . HIS A 1 91 ? 6.659 1.434 -18.866 1.00 82.44 91 HIS A CA 1
ATOM 696 C C . HIS A 1 91 ? 6.458 1.380 -17.337 1.00 82.44 91 HIS A C 1
ATOM 698 O O . HIS A 1 91 ? 5.835 2.275 -16.771 1.00 82.44 91 HIS A O 1
ATOM 704 N N . HIS A 1 92 ? 6.964 0.354 -16.652 1.00 86.69 92 HIS A N 1
ATOM 705 C CA . HIS A 1 92 ? 7.009 0.287 -15.190 1.00 86.69 92 HIS A CA 1
ATOM 706 C C . HIS A 1 92 ? 8.405 0.554 -14.619 1.00 86.69 92 HIS A C 1
ATOM 708 O O . HIS A 1 92 ? 8.508 0.831 -13.427 1.00 86.69 92 HIS A O 1
ATOM 714 N N . GLU A 1 93 ? 9.458 0.505 -15.437 1.00 90.56 93 GLU A N 1
ATOM 715 C CA . GLU A 1 93 ? 10.855 0.502 -14.996 1.00 90.56 93 GLU A CA 1
ATOM 716 C C . GLU A 1 93 ? 11.204 1.702 -14.126 1.00 90.56 93 GLU A C 1
ATOM 718 O O . GLU A 1 93 ? 11.583 1.534 -12.965 1.00 90.56 93 GLU A O 1
ATOM 723 N N . PHE A 1 94 ? 10.975 2.907 -14.651 1.00 93.25 94 PHE A N 1
ATOM 724 C CA . PHE A 1 94 ? 11.255 4.142 -13.927 1.00 93.25 94 PHE A CA 1
ATOM 725 C C . PHE A 1 94 ? 10.504 4.196 -12.595 1.00 93.25 94 PHE A C 1
ATOM 727 O O . PHE A 1 94 ? 11.065 4.577 -11.567 1.00 93.25 94 PHE A O 1
ATOM 734 N N . CYS A 1 95 ? 9.243 3.749 -12.596 1.00 94.00 95 CYS A N 1
ATOM 735 C CA . CYS A 1 95 ? 8.444 3.732 -11.384 1.00 94.00 95 CYS A CA 1
ATOM 736 C C . CYS A 1 95 ? 9.009 2.767 -10.342 1.00 94.00 95 CYS A C 1
ATOM 738 O O . CYS A 1 95 ? 9.121 3.124 -9.169 1.00 94.00 95 CYS A O 1
ATOM 740 N N . GLY A 1 96 ? 9.385 1.561 -10.766 1.00 94.19 96 GLY A N 1
ATOM 741 C CA . GLY A 1 96 ? 10.040 0.575 -9.916 1.00 94.19 96 GLY A CA 1
ATOM 742 C C . GLY A 1 96 ? 11.327 1.106 -9.302 1.00 94.19 96 GLY A C 1
ATOM 743 O O . GLY A 1 96 ? 11.488 1.028 -8.088 1.00 94.19 96 GLY A O 1
ATOM 744 N N . MET A 1 97 ? 12.198 1.711 -10.113 1.00 94.25 97 MET A N 1
ATOM 745 C CA . MET A 1 97 ? 13.506 2.208 -9.672 1.00 94.25 97 MET A CA 1
ATOM 746 C C . MET A 1 97 ? 13.413 3.226 -8.533 1.00 94.25 97 MET A C 1
ATOM 748 O O . MET A 1 97 ? 14.215 3.167 -7.606 1.00 94.25 97 MET A O 1
ATOM 752 N N . ILE A 1 98 ? 12.435 4.136 -8.572 1.00 96.19 98 ILE A N 1
ATOM 753 C CA . ILE A 1 98 ? 12.333 5.213 -7.573 1.00 96.19 98 ILE A CA 1
ATOM 754 C C . ILE A 1 98 ? 11.398 4.889 -6.398 1.00 96.19 98 ILE A C 1
ATOM 756 O O . ILE A 1 98 ? 11.329 5.664 -5.446 1.00 96.19 98 ILE A O 1
ATOM 760 N N . THR A 1 99 ? 10.670 3.763 -6.435 1.00 96.69 99 THR A N 1
ATOM 761 C CA . THR A 1 99 ? 9.647 3.428 -5.421 1.00 96.69 99 THR A CA 1
ATOM 762 C C . THR A 1 99 ? 10.238 3.385 -4.009 1.00 96.69 99 THR A C 1
ATOM 764 O O . THR A 1 99 ? 9.688 4.000 -3.097 1.00 96.69 99 THR A O 1
ATOM 767 N N . GLU A 1 100 ? 11.363 2.693 -3.808 1.00 96.31 100 GLU A N 1
ATOM 768 C CA . GLU A 1 100 ? 11.969 2.558 -2.475 1.00 96.31 100 GLU A CA 1
ATOM 769 C C . GLU A 1 100 ? 12.479 3.898 -1.926 1.00 96.31 100 GLU A C 1
ATOM 771 O O . GLU A 1 100 ? 12.343 4.174 -0.733 1.00 96.31 100 GLU A O 1
ATOM 776 N N . ASP A 1 101 ? 13.006 4.771 -2.784 1.00 97.44 101 ASP A N 1
ATOM 777 C CA . ASP A 1 101 ? 13.466 6.096 -2.367 1.00 97.44 101 ASP A CA 1
ATOM 778 C C . ASP A 1 101 ? 12.299 7.024 -2.018 1.00 97.44 101 ASP A C 1
ATOM 780 O O . ASP A 1 101 ? 12.363 7.747 -1.021 1.00 97.44 101 ASP A O 1
ATOM 784 N N . LEU A 1 102 ? 11.183 6.937 -2.747 1.00 97.38 102 LEU A N 1
ATOM 785 C CA . LEU A 1 102 ? 9.946 7.626 -2.378 1.00 97.38 102 LEU A CA 1
ATOM 786 C C . LEU A 1 102 ? 9.411 7.145 -1.023 1.00 97.38 102 LEU A C 1
ATOM 788 O O . LEU A 1 102 ? 9.043 7.970 -0.186 1.00 97.38 102 LEU A O 1
ATOM 792 N N .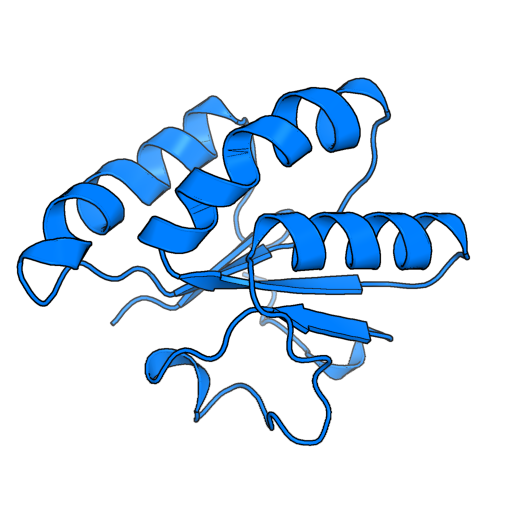 LEU A 1 103 ? 9.420 5.835 -0.757 1.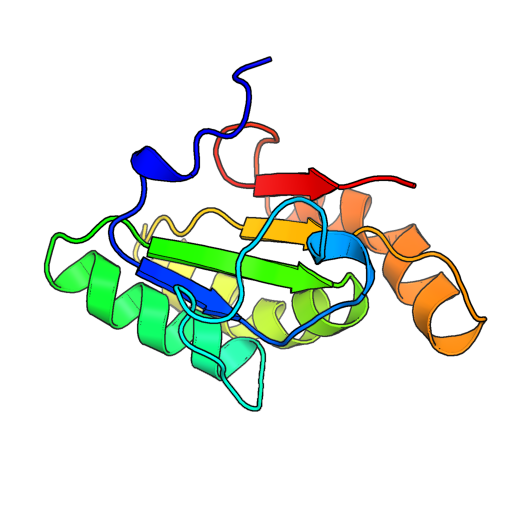00 97.12 103 LEU A N 1
ATOM 793 C CA . LEU A 1 103 ? 9.005 5.279 0.539 1.00 97.12 103 LEU A CA 1
ATOM 794 C C . LEU A 1 103 ? 9.863 5.825 1.695 1.00 97.12 103 LEU A C 1
ATOM 796 O O . LEU A 1 103 ? 9.323 6.204 2.741 1.00 97.12 103 LEU A O 1
ATOM 800 N N . LYS A 1 104 ? 11.182 5.953 1.490 1.00 97.06 104 LYS A N 1
ATOM 801 C CA . LYS A 1 104 ? 12.100 6.583 2.458 1.00 97.06 104 LYS A CA 1
ATOM 802 C C . LYS A 1 104 ? 11.788 8.067 2.663 1.00 97.06 104 LYS A C 1
ATOM 804 O O . LYS A 1 104 ? 11.722 8.517 3.806 1.00 97.06 104 LYS A O 1
ATOM 809 N N . LEU A 1 105 ? 11.551 8.825 1.589 1.00 96.88 105 LEU A N 1
ATOM 810 C CA . LEU A 1 105 ? 11.188 10.249 1.667 1.00 96.88 105 LEU A CA 1
ATOM 811 C C . LEU A 1 105 ? 9.862 10.466 2.409 1.00 96.88 105 LEU A C 1
ATOM 813 O O . LEU A 1 105 ? 9.722 11.404 3.199 1.00 96.88 105 LEU A O 1
ATOM 817 N N . LEU A 1 106 ? 8.908 9.550 2.235 1.00 95.69 106 LEU A N 1
ATOM 818 C CA . LEU A 1 106 ? 7.657 9.530 2.989 1.00 95.69 106 LEU A CA 1
ATOM 819 C C . LEU A 1 106 ? 7.828 9.088 4.448 1.00 95.69 106 LEU A C 1
ATOM 821 O O . LEU A 1 106 ? 6.885 9.249 5.226 1.00 95.69 106 LEU A O 1
ATOM 825 N N . ARG A 1 107 ? 9.020 8.634 4.854 1.00 95.88 107 ARG A N 1
ATOM 826 C CA . ARG A 1 107 ? 9.337 8.133 6.201 1.00 95.88 107 ARG A CA 1
ATOM 827 C C . ARG A 1 107 ? 8.476 6.934 6.603 1.00 95.88 107 ARG A C 1
ATOM 829 O O . ARG A 1 107 ? 8.060 6.839 7.756 1.00 95.88 107 ARG A O 1
ATOM 836 N N . LEU A 1 108 ? 8.187 6.058 5.645 1.00 95.62 108 LEU A N 1
ATOM 837 C CA . LEU A 1 108 ? 7.466 4.813 5.890 1.00 95.62 108 LEU A CA 1
ATOM 838 C C . LEU A 1 108 ? 8.456 3.686 6.207 1.00 95.62 108 LEU A C 1
ATOM 840 O O . LEU A 1 108 ? 9.581 3.675 5.702 1.00 95.62 108 LEU A O 1
ATOM 844 N N . VAL A 1 109 ? 8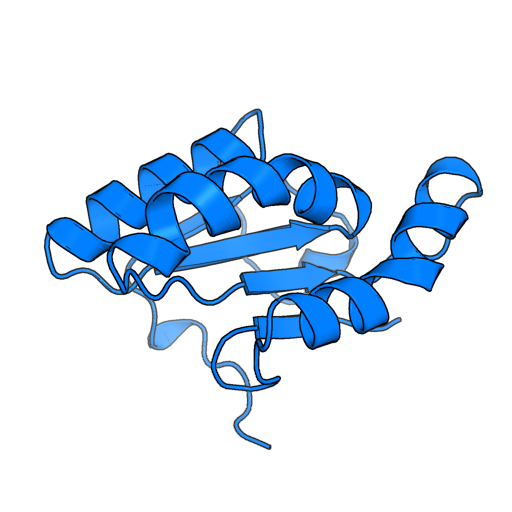.038 2.732 7.035 1.00 95.12 109 VAL A N 1
ATOM 845 C CA . VAL A 1 109 ? 8.868 1.618 7.509 1.00 95.12 109 VAL A CA 1
ATOM 846 C C . VAL A 1 109 ? 8.362 0.286 6.949 1.00 95.12 109 VAL A C 1
ATOM 848 O O . VAL A 1 109 ? 7.195 -0.070 7.131 1.00 95.12 109 VAL A O 1
ATOM 851 N N . GLU A 1 110 ? 9.250 -0.478 6.305 1.00 95.00 110 GLU A N 1
ATOM 852 C CA . GLU A 1 110 ? 8.934 -1.819 5.791 1.00 95.00 110 GLU A CA 1
ATOM 853 C C . GLU A 1 110 ? 8.570 -2.779 6.940 1.00 95.00 110 GLU A C 1
ATOM 855 O O . GLU A 1 110 ? 9.203 -2.784 7.997 1.00 95.00 110 GLU A O 1
ATOM 860 N N . GLY A 1 111 ? 7.531 -3.593 6.746 1.00 91.44 111 GLY A N 1
ATOM 861 C CA . GLY A 1 111 ? 6.981 -4.505 7.753 1.00 91.44 111 GLY A CA 1
ATOM 862 C C . GLY A 1 111 ? 6.048 -3.845 8.774 1.00 91.44 111 GLY A C 1
ATOM 863 O O . GLY A 1 111 ? 5.566 -4.526 9.679 1.00 91.44 111 GLY A O 1
ATOM 864 N N . LYS A 1 112 ? 5.802 -2.535 8.647 1.00 91.69 112 LYS A N 1
ATOM 865 C CA . LYS A 1 112 ? 4.873 -1.777 9.494 1.00 91.69 112 LYS A CA 1
ATOM 866 C C . LYS A 1 112 ? 3.908 -0.933 8.667 1.00 91.69 112 LYS A C 1
ATOM 868 O O . LYS A 1 112 ? 2.701 -1.100 8.787 1.00 91.69 112 LYS A O 1
ATOM 873 N N . ASP A 1 113 ? 4.448 -0.032 7.853 1.00 95.75 113 ASP A N 1
ATOM 874 C CA . ASP A 1 113 ? 3.671 0.904 7.037 1.00 95.75 113 ASP A CA 1
ATOM 875 C C . ASP A 1 113 ? 3.523 0.403 5.593 1.00 95.75 113 ASP A C 1
ATOM 877 O O . ASP A 1 113 ? 2.588 0.772 4.889 1.00 95.75 113 ASP A O 1
ATOM 881 N N . TYR A 1 114 ? 4.435 -0.454 5.136 1.00 96.75 114 TYR A N 1
ATOM 882 C CA . TYR A 1 114 ? 4.318 -1.126 3.847 1.00 96.75 114 TYR A CA 1
ATOM 883 C C . TYR A 1 114 ? 5.024 -2.483 3.840 1.00 96.75 114 TYR A C 1
ATOM 885 O O . TYR A 1 114 ? 5.869 -2.770 4.686 1.00 96.75 114 TYR A O 1
ATOM 893 N N . PHE A 1 115 ? 4.708 -3.296 2.840 1.00 96.06 115 PHE A N 1
ATOM 894 C CA . PHE A 1 115 ? 5.347 -4.568 2.529 1.00 96.06 115 PHE A CA 1
ATOM 895 C C . PHE A 1 115 ? 5.708 -4.569 1.048 1.00 96.06 115 PHE A C 1
ATOM 897 O O . PHE A 1 115 ? 4.851 -4.274 0.216 1.00 96.06 115 PHE A O 1
ATOM 904 N N . LEU A 1 116 ? 6.954 -4.899 0.707 1.00 94.50 116 LEU A N 1
ATOM 905 C CA . LEU A 1 116 ? 7.375 -4.999 -0.689 1.00 94.50 116 LEU A CA 1
ATOM 906 C C . LEU A 1 116 ? 7.336 -6.448 -1.166 1.00 94.50 116 LEU A C 1
ATOM 908 O O . LEU A 1 116 ? 7.985 -7.330 -0.606 1.00 94.50 116 LEU A O 1
ATOM 912 N N . VAL A 1 117 ? 6.615 -6.669 -2.258 1.00 93.06 117 VAL A N 1
ATOM 913 C CA . VAL A 1 117 ? 6.704 -7.876 -3.075 1.00 93.06 117 VAL A CA 1
ATOM 914 C C . VAL A 1 117 ? 7.707 -7.575 -4.178 1.00 93.06 117 VAL A C 1
ATOM 916 O O . VAL A 1 117 ? 7.388 -6.886 -5.151 1.00 93.06 117 VAL A O 1
ATOM 919 N N . ARG A 1 118 ? 8.940 -8.036 -3.969 1.00 89.00 118 ARG A N 1
ATOM 920 C CA . ARG A 1 118 ? 10.018 -7.988 -4.960 1.00 89.00 118 ARG A CA 1
ATOM 921 C C . ARG A 1 118 ? 9.905 -9.226 -5.859 1.00 89.00 118 ARG A C 1
ATOM 923 O O . ARG A 1 118 ? 9.458 -10.275 -5.391 1.00 89.00 118 ARG A O 1
ATOM 930 N N . GLU A 1 119 ? 10.240 -9.077 -7.139 1.00 65.81 119 GLU A N 1
ATOM 931 C CA . GLU A 1 119 ? 10.541 -10.231 -8.004 1.00 65.81 119 GLU A CA 1
ATOM 932 C C . GLU A 1 119 ? 11.842 -10.906 -7.566 1.00 65.81 119 GLU A C 1
ATOM 934 O O . GLU A 1 119 ? 12.786 -10.166 -7.203 1.00 65.81 119 GLU A O 1
#

Foldseek 3Di:
DDDDDPVQFPAEEEADDPLCPVPDDCVRHHYDPAQLVRVVVCQVCVVVVGQYEYEEELVSVVVNPCCCPVPCVVVVNQYEYEYEQDCDDPVRNVSSVCSVVVCVVSVHDDPGRYDYDYD